Protein AF-A0AAN1AMG4-F1 (afdb_monomer)

Foldseek 3Di:
DDDDDDDDDDDDDDDDDDDDDDDDDDDDDDPPPDDDPDDPPPDDPDDPPALPADPLQEWEADLPLCAGIAGPVRHGHDLVSDPADPVLSVLRVVLSVLSVQQPPVDDPVPHDDHPLVVSQVSSVVSLVSSCVRSVVHFYKYFRSVCSVCCVVVVHDSVNRIDTD

Mean predicted aligned error: 15.48 Å

Structure (mmCIF, N/CA/C/O backbone):
data_AF-A0AAN1AMG4-F1
#
_entry.id   AF-A0AAN1AMG4-F1
#
loop_
_atom_site.group_PDB
_atom_site.id
_atom_site.type_symbol
_atom_site.label_atom_id
_atom_site.label_alt_id
_atom_site.label_comp_id
_atom_site.label_asym_id
_atom_site.label_entity_id
_atom_site.label_seq_id
_atom_site.pdbx_PDB_ins_code
_atom_site.Cartn_x
_atom_site.Cartn_y
_atom_site.Cartn_z
_atom_site.occupancy
_atom_site.B_iso_or_equiv
_atom_site.auth_seq_id
_atom_site.auth_comp_id
_atom_site.auth_asym_id
_atom_site.auth_atom_id
_atom_site.pdbx_PDB_model_num
ATOM 1 N N . MET A 1 1 ? -13.024 56.584 -37.467 1.00 29.48 1 MET A N 1
ATOM 2 C CA . MET A 1 1 ? -14.150 56.348 -38.407 1.00 29.48 1 MET A CA 1
ATOM 3 C C . MET A 1 1 ? -14.615 54.886 -38.276 1.00 29.48 1 MET A C 1
ATOM 5 O O . MET A 1 1 ? -13.944 54.162 -37.551 1.00 29.48 1 MET A O 1
ATOM 9 N N . PRO A 1 2 ? -15.824 54.507 -38.738 1.00 41.56 2 PRO A N 1
ATOM 10 C CA . PRO A 1 2 ? -16.805 53.851 -37.850 1.00 41.56 2 PRO A CA 1
ATOM 11 C C . PRO A 1 2 ? -16.965 52.317 -37.971 1.00 41.56 2 PRO A C 1
ATOM 13 O O . PRO A 1 2 ? -16.773 51.790 -39.052 1.00 41.56 2 PRO A O 1
ATOM 16 N N . ALA A 1 3 ? -17.453 51.698 -36.873 1.00 37.34 3 ALA A N 1
ATOM 17 C CA . ALA A 1 3 ? -18.591 50.744 -36.732 1.00 37.34 3 ALA A CA 1
ATOM 18 C C . ALA A 1 3 ? -18.694 49.482 -37.659 1.00 37.34 3 ALA A C 1
ATOM 20 O O . ALA A 1 3 ? -18.022 49.391 -38.666 1.00 37.34 3 ALA A O 1
ATOM 21 N N . ARG A 1 4 ? -19.529 48.443 -37.435 1.00 37.34 4 ARG A N 1
ATOM 22 C CA . ARG A 1 4 ? -20.799 48.301 -36.682 1.00 37.34 4 ARG A CA 1
ATOM 23 C C . ARG A 1 4 ? -21.177 46.797 -36.488 1.00 37.34 4 ARG A C 1
ATOM 25 O O . ARG A 1 4 ? -20.967 46.004 -37.389 1.00 37.34 4 ARG A O 1
ATOM 32 N N . THR A 1 5 ? -21.799 46.452 -35.354 1.00 41.09 5 THR A N 1
ATOM 33 C CA . THR A 1 5 ? -22.793 45.366 -35.0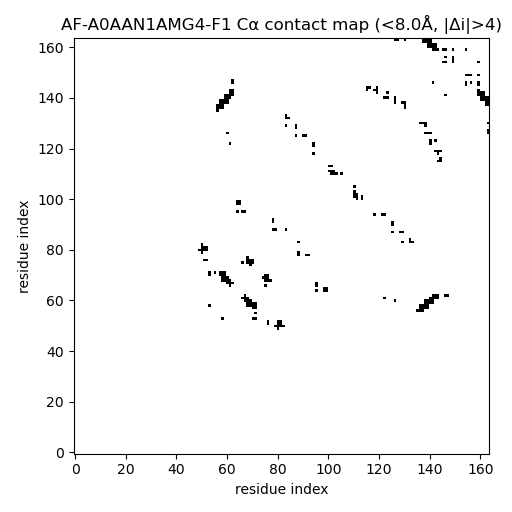65 1.00 41.09 5 THR A CA 1
ATOM 34 C C . THR A 1 5 ? -23.067 44.151 -35.999 1.00 41.09 5 THR A C 1
ATOM 36 O O . THR A 1 5 ? -23.491 44.331 -37.139 1.00 41.09 5 THR A O 1
ATOM 39 N N . GLY A 1 6 ? -23.231 42.968 -35.371 1.00 33.22 6 GLY A N 1
ATOM 40 C CA . GLY A 1 6 ? -24.257 41.943 -35.708 1.00 33.22 6 GLY A CA 1
ATOM 41 C C . GLY A 1 6 ? -23.813 40.769 -36.609 1.00 33.22 6 GLY A C 1
ATOM 42 O O . GLY A 1 6 ? -22.812 40.885 -37.296 1.00 33.22 6 GLY A O 1
ATOM 43 N N . LYS A 1 7 ? -24.501 39.611 -36.673 1.00 40.78 7 LYS A N 1
ATOM 44 C CA . LYS A 1 7 ? -25.753 39.127 -36.030 1.00 40.78 7 LYS A CA 1
ATOM 45 C C . LYS A 1 7 ? -25.724 37.587 -35.868 1.00 40.78 7 LYS A C 1
ATOM 47 O O . LYS A 1 7 ? -24.962 36.915 -36.552 1.00 40.78 7 LYS A O 1
ATOM 52 N N . ARG A 1 8 ? -26.626 37.023 -35.045 1.00 43.69 8 ARG A N 1
ATOM 53 C CA . ARG A 1 8 ? -26.993 35.586 -35.089 1.00 43.69 8 ARG A CA 1
ATOM 54 C C . ARG A 1 8 ? -27.572 35.218 -36.464 1.00 43.69 8 ARG A C 1
ATOM 56 O O . ARG A 1 8 ? -28.316 36.021 -37.025 1.00 43.69 8 ARG A O 1
ATOM 63 N N . PHE A 1 9 ? -27.339 33.990 -36.931 1.00 34.62 9 PHE A N 1
ATOM 64 C CA . PHE A 1 9 ? -28.075 33.409 -38.056 1.00 34.62 9 PHE A CA 1
ATOM 65 C C . PHE A 1 9 ? -28.428 31.939 -37.785 1.00 34.62 9 PHE A C 1
ATOM 67 O O . PHE A 1 9 ? -27.591 31.163 -37.334 1.00 34.62 9 PHE A O 1
ATOM 74 N N . TRP A 1 10 ? -29.686 31.588 -38.041 1.00 34.00 10 TRP A N 1
ATOM 75 C CA . TRP A 1 10 ? -30.278 30.254 -37.900 1.00 34.00 10 TRP A CA 1
ATOM 76 C C . TRP A 1 10 ? -30.980 29.977 -39.242 1.00 34.00 10 TRP A C 1
ATOM 78 O O . TRP A 1 10 ? -31.756 30.839 -39.665 1.00 34.00 10 TRP A O 1
ATOM 88 N N . PRO A 1 11 ? -30.718 28.864 -39.948 1.00 39.78 11 PRO A N 1
ATOM 89 C CA . PRO A 1 11 ? -31.469 28.520 -41.153 1.00 39.78 11 PRO A CA 1
ATOM 90 C C . PRO A 1 11 ? -32.814 27.841 -40.793 1.00 39.78 11 PRO A C 1
ATOM 92 O O . PRO A 1 11 ? -32.890 27.161 -39.767 1.00 39.78 11 PRO A O 1
ATOM 95 N N . PRO A 1 12 ? -33.887 28.021 -41.591 1.00 41.03 12 PRO A N 1
ATOM 96 C CA . PRO A 1 12 ? -35.244 27.689 -41.158 1.00 41.03 12 PRO A CA 1
ATOM 97 C C . PRO A 1 12 ? -35.823 26.385 -41.741 1.00 41.03 12 PRO A C 1
ATOM 99 O O . PRO A 1 12 ? -35.641 26.078 -42.912 1.00 41.03 12 PRO A O 1
ATOM 102 N N . GLY A 1 13 ? -36.615 25.705 -40.905 1.00 31.94 13 GLY A N 1
ATOM 103 C CA . GLY A 1 13 ? -37.952 25.153 -41.183 1.00 31.94 13 GLY A CA 1
ATOM 104 C C . GLY 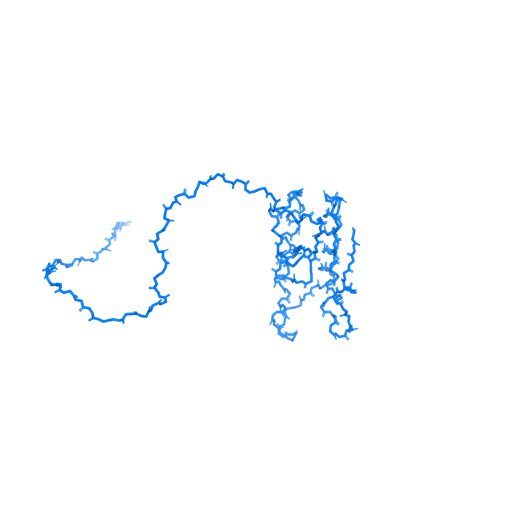A 1 13 ? -38.258 24.335 -42.450 1.00 31.94 13 GLY A C 1
ATOM 105 O O . GLY A 1 13 ? -38.211 24.835 -43.568 1.00 31.94 13 GLY A O 1
ATOM 106 N N . LEU A 1 14 ? -38.853 23.156 -42.233 1.00 35.00 14 LEU A N 1
ATOM 107 C CA . LEU A 1 14 ? -39.950 22.658 -43.073 1.00 35.00 14 LEU A CA 1
ATOM 108 C C . LEU A 1 14 ? -40.939 21.838 -42.226 1.00 35.00 14 LEU A C 1
ATOM 110 O O . LEU A 1 14 ? -40.566 21.211 -41.237 1.00 35.00 14 LEU A O 1
ATOM 114 N N . THR A 1 15 ? -42.223 21.948 -42.560 1.00 38.62 15 THR A N 1
ATOM 115 C CA . THR A 1 15 ? -43.365 21.643 -41.684 1.00 38.62 15 THR A CA 1
ATOM 116 C C . THR A 1 15 ? -44.111 20.357 -42.029 1.00 38.62 15 THR A C 1
ATOM 118 O O . THR A 1 15 ? -44.265 20.037 -43.199 1.00 38.62 15 THR A O 1
ATOM 121 N N . HIS A 1 16 ? -44.697 19.747 -40.990 1.00 37.00 16 HIS A N 1
ATOM 122 C CA . HIS A 1 16 ? -45.910 18.912 -40.982 1.00 37.00 16 HIS A CA 1
ATOM 123 C C . HIS A 1 16 ? -46.160 17.910 -42.127 1.00 37.00 16 HIS A C 1
ATOM 125 O O . HIS A 1 16 ? -46.607 18.274 -43.211 1.00 37.00 16 HIS A O 1
ATOM 131 N N . ALA A 1 17 ? -46.159 16.623 -41.768 1.00 34.56 17 ALA A N 1
ATOM 132 C CA . ALA A 1 17 ? -47.065 15.641 -42.361 1.00 34.56 17 ALA A CA 1
ATOM 133 C C . ALA A 1 17 ? -47.599 14.691 -41.274 1.00 34.56 17 ALA A C 1
ATOM 135 O O . ALA A 1 17 ? -46.852 13.920 -40.678 1.00 34.56 17 ALA A O 1
ATOM 136 N N . LEU A 1 18 ? -48.906 14.758 -41.009 1.00 39.62 18 LEU A N 1
ATOM 137 C CA . LEU A 1 18 ? -49.626 13.744 -40.238 1.00 39.62 18 LEU A CA 1
ATOM 138 C C . LEU A 1 18 ? -49.899 12.543 -41.147 1.00 39.62 18 LEU A C 1
ATOM 140 O O . LEU A 1 18 ? -50.499 12.713 -42.205 1.00 39.62 18 LEU A O 1
ATOM 144 N N . CYS A 1 19 ? -49.571 11.333 -40.699 1.00 29.56 19 CYS A N 1
ATOM 145 C CA . CYS A 1 19 ? -50.215 10.126 -41.209 1.00 29.56 19 CYS A CA 1
ATOM 146 C C . CYS A 1 19 ? -50.538 9.180 -40.047 1.00 29.56 19 CYS A C 1
ATOM 148 O O . CYS A 1 19 ? -49.747 9.013 -39.120 1.00 29.56 19 CYS A O 1
ATOM 150 N N . ARG A 1 20 ? -51.748 8.625 -40.068 1.00 35.03 20 ARG A N 1
ATOM 151 C CA . ARG A 1 20 ? -52.337 7.756 -39.035 1.00 35.03 20 ARG A CA 1
ATOM 152 C C . ARG A 1 20 ? -52.573 6.365 -39.651 1.00 35.03 20 ARG A C 1
ATOM 154 O O . ARG A 1 20 ? -52.467 6.233 -40.864 1.00 35.03 20 ARG A O 1
ATOM 161 N N . ILE A 1 21 ? -53.031 5.409 -38.826 1.00 35.19 21 ILE A N 1
ATOM 162 C CA . ILE A 1 21 ? -53.495 4.038 -39.180 1.00 35.19 21 ILE A CA 1
ATOM 163 C C . ILE A 1 21 ? -52.354 3.116 -39.729 1.00 35.19 21 ILE A C 1
ATOM 165 O O . ILE A 1 21 ? -51.489 3.582 -40.455 1.00 35.19 21 ILE A O 1
ATOM 169 N N . SER A 1 22 ? -52.191 1.826 -39.381 1.00 33.12 22 SER A N 1
ATOM 170 C CA . SER A 1 22 ? -53.103 0.817 -38.796 1.00 33.12 22 SER A CA 1
ATOM 171 C C . SER A 1 22 ? -52.406 -0.266 -37.940 1.00 33.12 22 SER A C 1
ATOM 173 O O . SER A 1 22 ? -51.186 -0.382 -37.917 1.00 33.12 22 SER A O 1
ATOM 175 N N . LEU A 1 23 ? -53.226 -1.098 -37.281 1.00 35.88 23 LEU A N 1
ATOM 176 C CA . LEU A 1 23 ? -52.891 -2.245 -36.414 1.00 35.88 23 LEU A CA 1
ATOM 177 C C . LEU A 1 23 ? -52.965 -3.595 -37.200 1.00 35.88 23 LEU A C 1
ATOM 179 O O . LEU A 1 23 ? -53.654 -3.640 -38.214 1.00 35.88 23 LEU A O 1
ATOM 183 N N . THR A 1 24 ? -52.356 -4.732 -36.809 1.00 36.97 24 THR A N 1
ATOM 184 C CA . THR A 1 24 ? -51.487 -4.997 -35.634 1.00 36.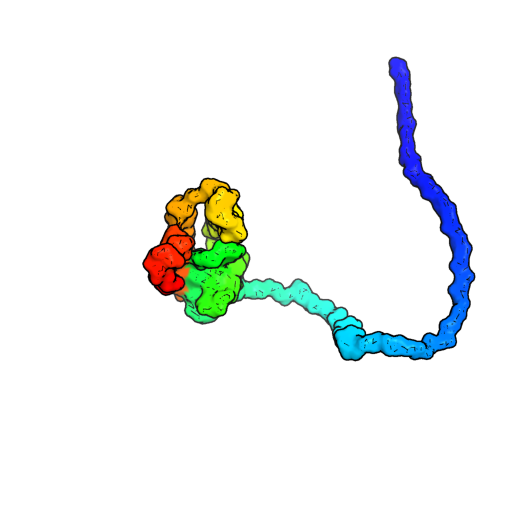97 24 THR A CA 1
ATOM 185 C C . THR A 1 24 ? -50.252 -5.902 -35.900 1.00 36.97 24 THR A C 1
ATOM 187 O O . THR A 1 24 ? -49.174 -5.316 -35.963 1.00 36.97 24 THR A O 1
ATOM 190 N N . PRO A 1 25 ? -50.282 -7.268 -35.938 1.00 52.62 25 PRO A N 1
ATOM 191 C CA . PRO A 1 25 ? -49.193 -7.979 -35.238 1.00 52.62 25 PRO A CA 1
ATOM 192 C C . PRO A 1 25 ? -48.490 -9.166 -35.945 1.00 52.62 25 PRO A C 1
ATOM 194 O O . PRO A 1 25 ? -49.002 -9.742 -36.901 1.00 52.62 25 PRO A O 1
ATOM 197 N N . ARG A 1 26 ? -47.413 -9.636 -35.277 1.00 37.88 26 ARG A N 1
ATOM 198 C CA . ARG A 1 26 ? -46.585 -10.858 -35.495 1.00 37.88 26 ARG A CA 1
ATOM 199 C C . ARG A 1 26 ? -45.514 -10.700 -36.593 1.00 37.88 26 ARG A C 1
ATOM 201 O O . ARG A 1 26 ? -45.837 -10.540 -37.756 1.00 37.88 26 ARG A O 1
ATOM 208 N N . ASN A 1 27 ? -44.217 -10.769 -36.281 1.00 36.31 27 ASN A N 1
ATOM 209 C CA . ASN A 1 27 ? -43.571 -11.969 -35.736 1.00 36.31 27 ASN A CA 1
ATOM 210 C C . ASN A 1 27 ? -42.308 -11.697 -34.888 1.00 36.31 27 ASN A C 1
ATOM 212 O O . ASN A 1 27 ? -41.509 -10.830 -35.211 1.00 36.31 27 ASN A O 1
ATOM 216 N N . ALA A 1 28 ? -42.134 -12.540 -33.863 1.00 44.09 28 ALA A N 1
ATOM 217 C CA . ALA A 1 28 ? -40.879 -12.977 -33.233 1.00 44.09 28 ALA A CA 1
ATOM 218 C C . ALA A 1 28 ? -39.702 -11.979 -33.085 1.00 44.09 28 ALA A C 1
ATOM 220 O O . ALA A 1 28 ? -38.818 -11.915 -33.935 1.00 44.09 28 ALA A O 1
ATOM 221 N N . MET A 1 29 ? -39.583 -11.374 -31.896 1.00 35.94 29 MET A N 1
ATOM 222 C CA . MET A 1 29 ? -38.271 -11.085 -31.294 1.00 35.94 29 MET A CA 1
ATOM 223 C C . MET A 1 29 ? -37.939 -12.134 -30.213 1.00 35.94 29 MET A C 1
ATOM 225 O O . MET A 1 29 ? -38.859 -12.672 -29.589 1.00 35.94 29 MET A O 1
ATOM 229 N N . PRO A 1 30 ? -36.652 -12.481 -30.011 1.00 40.56 30 PRO A N 1
ATOM 230 C CA . PRO A 1 30 ? -36.248 -13.583 -29.140 1.00 40.56 30 PRO A CA 1
ATOM 231 C C . PRO A 1 30 ? -36.458 -13.295 -27.646 1.00 40.56 30 PRO A C 1
ATOM 233 O O . PRO A 1 30 ? -36.251 -12.190 -27.150 1.00 40.56 30 PRO A O 1
ATOM 236 N N . ARG A 1 31 ? -36.812 -14.357 -26.913 1.00 47.38 31 ARG A N 1
ATOM 237 C CA . ARG A 1 31 ? -37.325 -14.382 -25.525 1.00 47.38 31 ARG A CA 1
ATOM 238 C C . ARG A 1 31 ? -36.309 -14.010 -24.419 1.00 47.38 31 ARG A C 1
ATOM 240 O O . ARG A 1 31 ? -36.528 -14.355 -23.266 1.00 47.38 31 ARG A O 1
ATOM 247 N N . TRP A 1 32 ? -35.213 -13.335 -24.759 1.00 40.34 32 TRP A N 1
ATOM 248 C CA . TRP A 1 32 ? -34.153 -12.922 -23.822 1.00 40.34 32 TRP A CA 1
ATOM 249 C C . TRP A 1 32 ? -34.058 -11.400 -23.619 1.00 40.34 32 TRP A C 1
ATOM 251 O O . TRP A 1 32 ? -33.358 -10.950 -22.721 1.00 40.34 32 TRP A O 1
ATOM 261 N N . PHE A 1 33 ? -34.816 -10.610 -24.386 1.00 37.66 33 PHE A N 1
ATOM 262 C CA . PHE A 1 33 ? -34.985 -9.168 -24.182 1.00 37.66 33 PHE A CA 1
ATOM 263 C C . PHE A 1 33 ? -36.422 -8.870 -23.730 1.00 37.66 33 PHE A C 1
ATOM 265 O O . PHE A 1 33 ? -37.240 -8.460 -24.547 1.00 37.66 33 PHE A O 1
ATOM 272 N N . LEU A 1 34 ? -36.745 -9.139 -22.454 1.00 43.62 34 LEU A N 1
ATOM 273 C CA . LEU A 1 34 ? -37.902 -8.582 -21.718 1.00 43.62 34 LEU A CA 1
ATOM 274 C C . LEU A 1 34 ? -37.953 -9.121 -20.270 1.00 43.62 34 LEU A C 1
ATOM 276 O O . LEU A 1 34 ? -38.740 -10.011 -19.955 1.00 43.62 34 LEU A O 1
ATOM 280 N N . ILE A 1 35 ? -37.140 -8.552 -19.372 1.00 45.22 35 ILE A N 1
ATOM 281 C CA . ILE A 1 35 ? -37.415 -8.568 -17.925 1.00 45.22 35 ILE A CA 1
ATOM 282 C C . ILE A 1 35 ? -37.204 -7.145 -17.379 1.00 45.22 35 ILE A C 1
ATOM 284 O O . ILE A 1 35 ? -36.093 -6.630 -17.370 1.00 45.22 35 ILE A O 1
ATOM 288 N N . ASN A 1 36 ? -38.312 -6.529 -16.960 1.00 36.94 36 ASN A N 1
ATOM 289 C CA . ASN A 1 36 ? -38.464 -5.304 -16.162 1.00 36.94 36 ASN A CA 1
ATOM 290 C C . ASN A 1 36 ? -37.679 -4.024 -16.518 1.00 36.94 36 ASN A C 1
ATOM 292 O O . ASN A 1 36 ? -36.824 -3.562 -15.769 1.00 36.94 36 ASN A O 1
ATOM 296 N N . THR A 1 37 ? -38.231 -3.267 -17.469 1.00 47.75 37 THR A N 1
ATOM 297 C CA . THR A 1 37 ? -38.468 -1.823 -17.270 1.00 47.75 37 THR A CA 1
ATOM 298 C C . THR A 1 37 ? -39.714 -1.593 -16.396 1.00 47.75 37 THR A C 1
ATOM 300 O O . THR A 1 37 ? -40.720 -1.051 -16.847 1.00 47.75 37 THR A O 1
ATOM 303 N N . ALA A 1 38 ? -39.668 -2.041 -15.135 1.00 40.53 38 ALA A N 1
ATOM 304 C CA . ALA A 1 38 ? -40.738 -1.832 -14.152 1.00 40.53 38 ALA A CA 1
ATOM 305 C C . ALA A 1 38 ? -40.221 -1.959 -12.705 1.00 40.53 38 ALA A C 1
ATOM 307 O O . ALA A 1 38 ? -40.406 -2.989 -12.069 1.00 40.53 38 ALA A O 1
ATOM 308 N N . SER A 1 39 ? -39.546 -0.910 -12.230 1.00 39.97 39 SER A N 1
ATOM 309 C CA . SER A 1 39 ? -39.521 -0.452 -10.828 1.00 39.97 39 SER A CA 1
ATOM 310 C C . SER A 1 39 ? -38.795 0.893 -10.794 1.00 39.97 39 SER A C 1
ATOM 312 O O . SER A 1 39 ? -37.651 1.002 -10.367 1.00 39.97 39 SER A O 1
ATOM 314 N N . HIS A 1 40 ? -39.470 1.941 -11.277 1.00 40.50 40 HIS A N 1
ATOM 315 C CA . HIS A 1 40 ? -39.071 3.324 -10.994 1.00 40.50 40 HIS A CA 1
ATOM 316 C C . HIS A 1 40 ? -39.618 3.725 -9.611 1.00 40.50 40 HIS A C 1
ATOM 318 O O . HIS A 1 40 ? -40.297 4.736 -9.449 1.00 40.50 40 HIS A O 1
ATOM 324 N N . GLU A 1 41 ? -39.370 2.872 -8.617 1.00 39.44 41 GLU A N 1
ATOM 325 C CA . GLU A 1 41 ? -39.536 3.233 -7.218 1.00 39.44 41 GLU A CA 1
ATOM 326 C C . GLU A 1 41 ? -38.356 4.132 -6.876 1.00 39.44 41 GLU A C 1
ATOM 328 O O . GLU A 1 41 ? -37.197 3.719 -6.967 1.00 39.44 41 GLU A O 1
ATOM 333 N N . ALA A 1 42 ? -38.652 5.389 -6.552 1.00 43.09 42 ALA A N 1
ATOM 334 C CA . ALA A 1 42 ? -37.647 6.337 -6.114 1.00 43.09 42 ALA A CA 1
ATOM 335 C C . ALA A 1 42 ? -36.994 5.791 -4.837 1.00 43.09 42 ALA A C 1
ATOM 337 O O . ALA A 1 42 ? -37.580 5.864 -3.756 1.00 43.09 42 ALA A O 1
ATOM 338 N N . ARG A 1 43 ? -35.787 5.224 -4.965 1.00 36.25 43 ARG A N 1
ATOM 339 C CA . ARG A 1 43 ? -34.967 4.890 -3.799 1.00 36.25 43 ARG A CA 1
ATOM 340 C C . ARG A 1 43 ? -34.742 6.189 -3.020 1.00 36.25 43 ARG A C 1
ATOM 342 O O . ARG A 1 43 ? -34.329 7.173 -3.641 1.00 36.25 43 ARG A O 1
ATOM 349 N N . PRO A 1 44 ? -35.028 6.231 -1.709 1.00 39.62 44 PRO A N 1
ATOM 350 C CA . PRO A 1 44 ? -34.792 7.433 -0.926 1.00 39.62 44 PRO A CA 1
ATOM 351 C C . PRO A 1 44 ? -33.304 7.790 -0.988 1.00 39.62 44 PRO A C 1
ATOM 353 O O . PRO A 1 44 ? -32.448 6.942 -0.738 1.00 39.62 44 PRO A O 1
ATOM 356 N N . GLN A 1 45 ? -33.003 9.046 -1.320 1.00 44.56 45 GLN A N 1
ATOM 357 C CA . GLN A 1 45 ? -31.655 9.614 -1.234 1.00 44.56 45 GLN A CA 1
ATOM 358 C C . GLN A 1 45 ? -31.307 9.897 0.236 1.00 44.56 45 GLN A C 1
ATOM 360 O O . GLN A 1 45 ? -31.103 11.043 0.617 1.00 44.56 45 GLN A O 1
ATOM 365 N N . ASP A 1 46 ? -31.313 8.855 1.067 1.00 44.03 46 ASP A N 1
ATOM 366 C CA . ASP A 1 46 ? -31.087 8.961 2.511 1.00 44.03 46 ASP A CA 1
ATOM 367 C C . ASP A 1 46 ? -30.496 7.660 3.085 1.00 44.03 46 ASP A C 1
ATOM 369 O O . ASP A 1 46 ? -30.981 7.067 4.047 1.00 44.03 46 ASP A O 1
ATOM 373 N N . MET A 1 47 ? -29.400 7.209 2.473 1.00 43.91 47 MET A N 1
ATOM 374 C CA . MET A 1 47 ? -28.386 6.433 3.179 1.00 43.91 47 MET A CA 1
ATOM 375 C C . MET A 1 47 ? -27.042 7.118 2.962 1.00 43.91 47 MET A C 1
ATOM 377 O O . MET A 1 47 ? -26.447 7.051 1.891 1.00 43.91 47 MET A O 1
ATOM 381 N N . LYS A 1 48 ? -26.567 7.796 4.012 1.00 44.53 48 LYS A N 1
ATOM 382 C CA . LYS A 1 48 ? -25.129 7.877 4.252 1.00 44.53 48 LYS A CA 1
ATOM 383 C C . LYS A 1 48 ? -24.714 6.466 4.639 1.00 44.53 48 LYS A C 1
ATOM 385 O O . LYS A 1 48 ? -24.824 6.111 5.814 1.00 44.53 48 LYS A O 1
ATOM 390 N N . ASP A 1 49 ? -24.347 5.659 3.651 1.00 49.31 49 ASP A N 1
ATOM 391 C CA . ASP A 1 49 ? -23.701 4.385 3.926 1.00 49.31 49 ASP A CA 1
ATOM 392 C C . ASP A 1 49 ? -22.490 4.676 4.817 1.00 49.31 49 ASP A C 1
ATOM 394 O O . ASP A 1 49 ? -21.704 5.592 4.561 1.00 49.31 49 ASP A O 1
ATOM 398 N N . ALA A 1 50 ? -22.436 3.994 5.959 1.00 51.41 50 ALA A N 1
ATOM 399 C CA . ALA A 1 50 ? -21.311 4.133 6.865 1.00 51.41 50 ALA A CA 1
ATOM 400 C C . ALA A 1 50 ? -20.072 3.522 6.192 1.00 51.41 50 ALA A C 1
ATOM 402 O O . ALA A 1 50 ? -20.245 2.517 5.501 1.00 51.41 50 ALA A O 1
ATOM 403 N N . PRO A 1 51 ? -18.861 4.067 6.425 1.00 55.59 51 PRO A N 1
ATOM 404 C CA . PRO A 1 51 ? -17.612 3.524 5.891 1.00 55.59 51 PRO A CA 1
ATOM 405 C C . PRO A 1 51 ? -17.565 1.992 6.006 1.00 55.59 51 PRO A C 1
ATOM 407 O O . PRO A 1 51 ? -17.546 1.447 7.118 1.00 55.59 51 PRO A O 1
ATOM 410 N N . VAL A 1 52 ? -17.614 1.294 4.863 1.00 64.50 52 VAL A N 1
ATOM 411 C CA . VAL A 1 52 ? -17.753 -0.173 4.809 1.00 64.50 52 VAL A CA 1
ATOM 412 C C . VAL A 1 52 ? -16.387 -0.830 4.979 1.00 64.50 52 VAL A C 1
ATOM 414 O O . VAL A 1 52 ? -15.787 -1.371 4.053 1.00 64.50 52 VAL A O 1
ATOM 417 N N . LEU A 1 53 ? -15.887 -0.777 6.210 1.00 72.06 53 LEU A N 1
ATOM 418 C CA . LEU A 1 53 ? -14.640 -1.428 6.590 1.00 72.06 53 LEU A CA 1
ATOM 419 C C . LEU A 1 53 ? -14.781 -2.960 6.612 1.00 72.06 53 LEU A C 1
ATOM 421 O O . LEU A 1 53 ? -15.844 -3.479 6.979 1.00 72.06 53 LEU A O 1
ATOM 425 N N . PRO A 1 54 ? -13.706 -3.707 6.294 1.00 77.56 54 PRO A N 1
ATOM 426 C CA . PRO A 1 54 ? -13.707 -5.162 6.381 1.00 77.56 54 PRO A CA 1
ATOM 427 C C . PRO A 1 54 ? -13.992 -5.617 7.828 1.00 77.56 54 PRO A C 1
ATOM 429 O O . PRO A 1 54 ? -13.259 -5.234 8.745 1.00 77.56 54 PRO A O 1
ATOM 432 N N . PRO A 1 55 ? -15.031 -6.442 8.077 1.00 75.56 55 PRO A N 1
ATOM 433 C CA . PRO A 1 55 ? -15.444 -6.830 9.433 1.00 75.56 55 PRO A CA 1
ATOM 434 C C . PRO A 1 55 ? -14.420 -7.733 10.142 1.00 75.56 55 PRO A C 1
ATOM 436 O O . PRO A 1 55 ? -14.424 -7.850 11.365 1.00 75.56 55 PRO A O 1
ATOM 439 N N . ASP A 1 56 ? -13.543 -8.362 9.365 1.00 82.75 56 ASP A N 1
ATOM 440 C CA . ASP A 1 56 ? -12.363 -9.127 9.770 1.00 82.75 56 ASP A CA 1
ATOM 441 C C . ASP A 1 56 ? -11.155 -8.249 10.154 1.00 82.75 56 ASP A C 1
ATOM 443 O O . ASP A 1 56 ? -10.124 -8.777 10.567 1.00 82.75 56 ASP A O 1
ATOM 447 N N . LYS A 1 57 ? -11.290 -6.917 10.063 1.00 86.88 57 LYS A N 1
ATOM 448 C CA . LYS A 1 57 ? -10.272 -5.908 10.396 1.00 86.88 57 LYS A CA 1
ATOM 449 C C . LYS A 1 57 ? -8.920 -6.103 9.696 1.00 86.88 57 LYS A C 1
ATOM 451 O O . LYS A 1 57 ? -7.869 -5.801 10.259 1.00 86.88 57 LYS A O 1
ATOM 456 N N . TYR A 1 58 ? -8.951 -6.594 8.462 1.00 89.44 58 TYR A N 1
ATOM 457 C CA . TYR A 1 58 ? -7.765 -6.882 7.663 1.00 89.44 58 TYR A CA 1
ATOM 458 C C . TYR A 1 58 ? -7.738 -6.009 6.409 1.00 89.44 58 TYR A C 1
ATOM 460 O O . TYR A 1 58 ? -8.663 -6.062 5.597 1.00 89.44 58 TYR A O 1
ATOM 468 N N . ILE A 1 59 ? -6.669 -5.230 6.250 1.00 91.75 59 ILE A N 1
ATOM 469 C CA . ILE A 1 59 ? -6.432 -4.374 5.084 1.00 91.75 59 ILE A CA 1
ATOM 470 C C . ILE A 1 59 ? -5.086 -4.771 4.481 1.00 91.75 59 ILE A C 1
ATOM 472 O O . ILE A 1 59 ? -4.075 -4.818 5.180 1.00 91.75 59 ILE A O 1
ATOM 476 N N . VAL A 1 60 ? -5.072 -5.066 3.186 1.00 91.44 60 VAL A N 1
ATOM 477 C CA . VAL A 1 60 ? -3.861 -5.291 2.397 1.00 91.44 60 VAL A CA 1
ATOM 478 C C . VAL A 1 60 ? -3.625 -4.048 1.550 1.00 91.44 60 VAL A C 1
ATOM 480 O O . VAL A 1 60 ? -4.502 -3.655 0.783 1.00 91.44 60 VAL A O 1
ATOM 483 N N . MET A 1 61 ? -2.454 -3.440 1.697 1.00 92.56 61 MET A N 1
ATOM 484 C CA . MET A 1 61 ? -2.016 -2.294 0.913 1.00 92.56 61 MET A CA 1
ATOM 485 C C . MET A 1 61 ? -1.010 -2.740 -0.153 1.00 92.56 61 MET A C 1
ATOM 487 O O . MET A 1 61 ? -0.008 -3.374 0.180 1.00 92.56 61 MET A O 1
A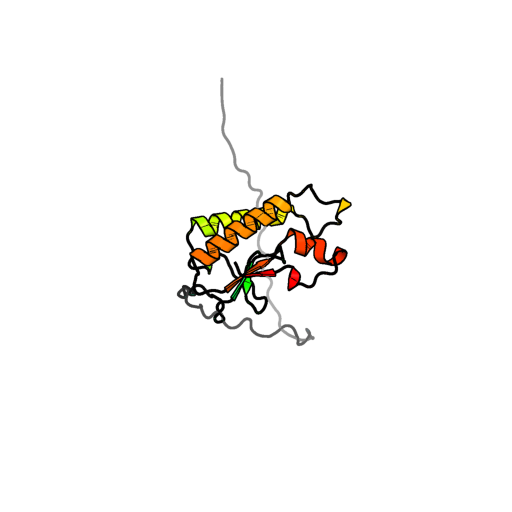TOM 491 N N . GLY A 1 62 ? -1.275 -2.389 -1.411 1.00 88.44 62 GLY A N 1
ATOM 492 C CA . GLY A 1 62 ? -0.391 -2.643 -2.550 1.00 88.44 62 GLY A CA 1
ATOM 493 C C . GLY A 1 62 ? -0.457 -4.047 -3.176 1.00 88.44 62 GLY A C 1
ATOM 494 O O . GLY A 1 62 ? -1.298 -4.896 -2.854 1.00 88.44 62 GLY A O 1
ATOM 495 N N . GLY A 1 63 ? 0.477 -4.291 -4.091 1.00 81.50 63 GLY A N 1
ATOM 496 C CA . GLY A 1 63 ? 0.643 -5.483 -4.914 1.00 81.50 63 GLY A CA 1
ATOM 497 C C . GLY A 1 63 ? -0.131 -5.392 -6.229 1.00 81.50 63 GLY A C 1
ATOM 498 O O . GLY A 1 63 ? 0.456 -5.403 -7.309 1.00 81.50 63 GLY A O 1
ATOM 499 N N . ASP A 1 64 ? -1.458 -5.329 -6.168 1.00 75.06 64 ASP A N 1
ATOM 500 C CA . ASP A 1 64 ? -2.223 -4.917 -7.348 1.00 75.06 64 ASP A CA 1
ATOM 501 C C . ASP A 1 64 ? -2.251 -3.388 -7.368 1.00 75.06 64 ASP A C 1
ATOM 503 O O . ASP A 1 64 ? -2.802 -2.777 -6.456 1.00 75.06 64 ASP A O 1
ATOM 507 N N . LEU A 1 65 ? -1.607 -2.785 -8.367 1.00 73.38 65 LEU A N 1
ATOM 508 C CA . LEU A 1 65 ? -1.480 -1.332 -8.486 1.00 73.38 65 LEU A CA 1
ATOM 509 C C . LEU A 1 65 ? -2.707 -0.677 -9.129 1.00 73.38 65 LEU A C 1
ATOM 511 O O . LEU A 1 65 ? -2.807 0.542 -9.125 1.00 73.38 65 LEU A O 1
ATOM 515 N N . THR A 1 66 ? -3.682 -1.468 -9.598 1.00 69.81 66 THR A N 1
ATOM 516 C CA . THR A 1 66 ? -4.957 -0.938 -10.106 1.00 69.81 66 THR A CA 1
ATOM 517 C C . THR A 1 66 ? -5.750 -0.221 -9.005 1.00 69.81 66 THR A C 1
ATOM 519 O O . THR A 1 66 ? -6.467 0.735 -9.287 1.00 69.81 66 THR A O 1
ATOM 522 N N . HIS A 1 67 ? -5.632 -0.684 -7.752 1.00 76.06 67 HIS A N 1
ATOM 523 C CA . HIS A 1 67 ? -6.203 -0.058 -6.555 1.00 76.06 67 HIS A CA 1
ATOM 524 C C . HIS A 1 67 ? -5.309 -0.354 -5.350 1.00 76.06 67 HIS A C 1
ATOM 526 O O . HIS A 1 67 ? -4.980 -1.510 -5.096 1.00 76.06 67 HIS A O 1
ATOM 532 N N . CYS A 1 68 ? -4.955 0.647 -4.548 1.00 83.62 68 CYS A N 1
ATOM 533 C CA . CYS A 1 68 ? -3.933 0.455 -3.519 1.00 83.62 68 CYS A CA 1
ATOM 534 C C . CYS A 1 68 ? -4.408 -0.262 -2.245 1.00 83.62 68 CYS A C 1
ATOM 536 O O . CYS A 1 68 ? -3.556 -0.616 -1.430 1.00 83.62 68 CYS A O 1
ATOM 538 N N . LEU A 1 69 ? -5.714 -0.502 -2.047 1.00 90.12 69 LEU A N 1
ATOM 539 C CA . LEU A 1 69 ? -6.270 -1.077 -0.812 1.00 90.12 69 LEU A CA 1
ATOM 540 C C . LEU A 1 69 ? -7.311 -2.183 -1.043 1.00 90.12 69 LEU A C 1
ATOM 542 O O . LEU A 1 69 ? -8.293 -2.014 -1.769 1.00 90.12 69 LEU A O 1
ATOM 546 N N . TRP A 1 70 ? -7.140 -3.293 -0.319 1.00 89.94 70 TRP A N 1
ATOM 547 C CA . TRP A 1 70 ? -7.943 -4.511 -0.454 1.00 89.94 70 TRP A CA 1
ATOM 548 C C . TRP A 1 70 ? -8.313 -5.126 0.904 1.00 89.94 70 TRP A C 1
ATOM 550 O O . TRP A 1 70 ? -7.533 -5.084 1.855 1.00 89.94 70 TRP A O 1
ATOM 560 N N . SER A 1 71 ? -9.478 -5.769 0.995 1.00 88.69 71 SER A N 1
ATOM 561 C CA . SER A 1 71 ? -9.853 -6.633 2.124 1.00 88.69 71 SER A CA 1
ATOM 562 C C . SER A 1 71 ? -9.127 -7.985 2.066 1.00 88.69 71 SER A C 1
ATOM 564 O O . SER A 1 71 ? -8.597 -8.379 1.021 1.00 88.69 71 SER A O 1
ATOM 566 N N . SER A 1 72 ? -9.169 -8.776 3.148 1.00 83.81 72 SER A N 1
ATOM 567 C CA . SER A 1 72 ? -8.651 -10.163 3.130 1.00 83.81 72 SER A CA 1
ATOM 568 C C . SER A 1 72 ? -9.298 -11.062 2.065 1.00 83.81 72 SER A C 1
ATOM 570 O O . SER A 1 72 ? -8.716 -12.077 1.677 1.00 83.81 72 SER A O 1
ATOM 572 N N . LYS A 1 73 ? -10.493 -10.699 1.580 1.00 84.44 73 LYS A N 1
ATOM 573 C CA . LYS A 1 73 ? -11.244 -11.431 0.551 1.00 84.44 73 LYS A CA 1
ATOM 574 C C . LYS A 1 73 ? -10.905 -10.985 -0.874 1.00 84.44 73 LYS A C 1
ATOM 576 O O . LYS A 1 73 ? -11.443 -11.564 -1.814 1.00 84.44 73 LYS A O 1
ATOM 581 N N . GLY A 1 74 ? -10.045 -9.976 -1.039 1.00 82.81 74 GLY A N 1
ATOM 582 C CA . GLY A 1 74 ? -9.763 -9.357 -2.336 1.00 82.81 74 GLY A CA 1
ATOM 583 C C . GLY A 1 74 ? -10.868 -8.410 -2.814 1.00 82.81 74 GLY A C 1
ATOM 584 O O . GLY A 1 74 ? -11.018 -8.206 -4.014 1.00 82.81 74 GLY A O 1
ATOM 585 N N . GLU A 1 75 ? -11.663 -7.849 -1.899 1.00 86.44 75 GLU A N 1
ATOM 586 C CA . GLU A 1 75 ? -12.618 -6.782 -2.218 1.00 86.44 75 GLU A CA 1
ATOM 587 C C . GLU A 1 75 ? -11.888 -5.434 -2.121 1.00 86.44 75 GLU A C 1
ATOM 589 O O . GLU A 1 75 ? -11.183 -5.196 -1.142 1.00 86.44 75 GLU A O 1
ATOM 594 N N . MET A 1 76 ? -12.034 -4.561 -3.120 1.00 86.75 76 MET A N 1
ATOM 595 C CA . MET A 1 76 ? -11.468 -3.205 -3.094 1.00 86.75 76 MET A CA 1
ATOM 596 C C . MET A 1 76 ? -12.049 -2.396 -1.924 1.00 86.75 76 MET A C 1
ATOM 598 O O . MET A 1 76 ? -13.258 -2.437 -1.687 1.00 86.75 76 MET A O 1
ATOM 602 N N . ILE A 1 77 ? -11.203 -1.624 -1.239 1.00 88.00 77 ILE A N 1
ATOM 603 C CA . ILE A 1 77 ? -11.608 -0.669 -0.198 1.00 88.00 77 ILE A CA 1
ATOM 604 C C . ILE A 1 77 ? -11.422 0.747 -0.750 1.00 88.00 77 ILE A C 1
ATOM 606 O O . ILE A 1 77 ? -10.326 1.105 -1.168 1.00 88.00 77 ILE A O 1
ATOM 610 N N . LEU A 1 78 ? -12.479 1.563 -0.743 1.00 85.62 78 LEU A N 1
ATOM 611 C CA . LEU A 1 78 ? -12.385 2.960 -1.171 1.00 85.62 78 LEU A CA 1
ATOM 612 C C . LEU A 1 78 ? -11.745 3.816 -0.071 1.00 85.62 78 LEU A C 1
ATOM 614 O O . LEU A 1 78 ? -12.099 3.695 1.101 1.00 85.62 78 LEU A O 1
ATOM 618 N N . LEU A 1 79 ? -10.884 4.766 -0.448 1.00 85.50 79 LEU A N 1
ATOM 619 C CA . LEU A 1 79 ? -10.282 5.722 0.495 1.00 85.50 79 LEU A CA 1
ATOM 620 C C . LEU A 1 79 ? -11.323 6.533 1.287 1.00 85.50 79 LEU A C 1
ATOM 622 O O . LEU A 1 79 ? -11.094 6.870 2.446 1.00 85.50 79 LEU A O 1
ATOM 626 N N . ALA A 1 80 ? -12.481 6.814 0.681 1.00 83.44 80 ALA A N 1
ATOM 627 C CA . ALA A 1 80 ? -13.597 7.507 1.327 1.00 83.44 80 ALA A CA 1
ATOM 628 C C . ALA A 1 80 ? -14.299 6.676 2.424 1.00 83.44 80 ALA A C 1
ATOM 630 O O . ALA A 1 80 ? -14.986 7.250 3.269 1.00 83.44 80 ALA A O 1
ATOM 631 N N . ASP A 1 81 ? -14.109 5.351 2.427 1.00 84.38 81 ASP A N 1
ATOM 632 C CA . ASP A 1 81 ? -14.648 4.420 3.426 1.00 84.38 81 ASP A CA 1
ATOM 633 C C . ASP A 1 81 ? -13.665 4.155 4.586 1.00 84.38 81 ASP A C 1
ATOM 635 O O . ASP A 1 81 ? -13.943 3.340 5.467 1.00 84.38 81 ASP A O 1
ATOM 639 N N . LEU A 1 82 ? -12.518 4.841 4.632 1.00 85.38 82 LEU A N 1
ATOM 640 C CA . LEU A 1 82 ? -11.586 4.764 5.756 1.00 85.38 82 LEU A CA 1
ATOM 641 C C . LEU A 1 82 ? -11.834 5.899 6.773 1.00 85.38 82 LEU A C 1
ATOM 643 O O . LEU A 1 82 ? -11.859 7.068 6.390 1.00 85.38 82 LEU A O 1
ATOM 647 N N . PRO A 1 83 ? -11.948 5.613 8.087 1.00 89.50 83 PRO A N 1
ATOM 648 C CA . PRO A 1 83 ? -12.092 6.627 9.132 1.00 89.50 83 PRO A CA 1
ATOM 649 C C . PRO A 1 83 ? -10.720 7.206 9.523 1.00 89.50 83 PRO A C 1
ATOM 651 O O . PRO A 1 83 ? -10.328 7.165 10.689 1.00 89.50 83 PRO A O 1
ATOM 654 N N . ILE A 1 84 ? -9.991 7.705 8.526 1.00 90.56 84 ILE A N 1
ATOM 655 C CA . ILE A 1 84 ? -8.632 8.249 8.636 1.00 90.56 84 ILE A CA 1
ATOM 656 C C . ILE A 1 84 ? -8.624 9.777 8.489 1.00 90.56 84 ILE A C 1
ATOM 658 O O . ILE A 1 84 ? -9.626 10.401 8.129 1.00 90.56 84 ILE A O 1
ATOM 662 N N . SER A 1 85 ? -7.487 10.397 8.787 1.00 94.19 85 SER A N 1
ATOM 663 C CA . SER A 1 85 ? -7.253 11.822 8.597 1.00 94.19 85 SER A CA 1
ATOM 664 C C . SER A 1 85 ? -7.218 12.193 7.113 1.00 94.19 85 SER A C 1
ATOM 666 O O . SER A 1 85 ? -6.696 11.458 6.275 1.00 94.19 85 SER A O 1
ATOM 668 N N . GLN A 1 86 ? -7.721 13.388 6.788 1.00 92.88 86 GLN A N 1
ATOM 669 C CA . GLN A 1 86 ? -7.686 13.925 5.423 1.00 92.88 86 GLN A CA 1
ATOM 670 C C . GLN A 1 86 ? -6.252 14.018 4.874 1.00 92.88 86 GLN A C 1
ATOM 672 O O . GLN A 1 86 ? -6.039 13.842 3.674 1.00 92.88 86 GLN A O 1
ATOM 677 N N . ASP A 1 87 ? -5.269 14.266 5.740 1.00 94.62 87 ASP A N 1
ATOM 678 C CA . ASP A 1 87 ? -3.849 14.299 5.395 1.00 94.62 87 ASP A CA 1
ATOM 679 C C . ASP A 1 87 ? -3.371 12.913 4.928 1.00 94.62 87 ASP A C 1
ATOM 681 O O . ASP A 1 87 ? -2.715 12.806 3.890 1.00 94.62 87 ASP A O 1
ATOM 685 N N . LEU A 1 88 ? -3.752 11.839 5.633 1.00 94.56 88 LEU A N 1
ATOM 686 C CA . LEU A 1 88 ? -3.439 10.467 5.229 1.00 94.56 88 LEU A CA 1
ATOM 687 C C . LEU A 1 88 ? -4.207 10.047 3.967 1.00 94.56 88 LEU A C 1
ATOM 689 O O . LEU A 1 88 ? -3.597 9.469 3.070 1.00 94.56 88 LEU A O 1
ATOM 693 N N . THR A 1 89 ? -5.489 10.412 3.836 1.00 93.50 89 THR A N 1
ATOM 694 C CA . THR A 1 89 ? -6.261 10.228 2.590 1.00 93.50 89 THR A CA 1
ATOM 695 C C . THR A 1 89 ? -5.566 10.891 1.399 1.00 93.50 89 THR A C 1
ATOM 697 O O . THR A 1 89 ? -5.467 10.296 0.332 1.00 93.50 89 THR A O 1
ATOM 700 N N . THR A 1 90 ? -5.042 12.107 1.580 1.00 94.19 90 THR A N 1
ATOM 701 C CA . THR A 1 90 ? -4.354 12.859 0.516 1.00 94.19 90 THR A CA 1
ATOM 702 C C . THR A 1 90 ? -3.026 12.205 0.130 1.00 94.19 90 THR A C 1
ATOM 704 O O . THR A 1 90 ? -2.691 12.155 -1.050 1.00 94.19 90 THR A O 1
ATOM 707 N N . ARG A 1 91 ? -2.280 11.663 1.104 1.00 95.19 91 ARG A N 1
ATOM 708 C CA . ARG A 1 91 ? -1.048 10.897 0.846 1.00 95.19 91 ARG A CA 1
ATOM 709 C C . ARG A 1 91 ? -1.323 9.578 0.125 1.00 95.19 91 ARG A C 1
ATOM 711 O O . ARG A 1 91 ? -0.563 9.232 -0.769 1.00 95.19 91 ARG A O 1
ATOM 718 N N . LEU A 1 92 ? -2.392 8.871 0.497 1.00 93.00 92 LEU A N 1
ATOM 719 C CA . LEU A 1 92 ? -2.832 7.652 -0.187 1.00 93.00 92 LEU A CA 1
ATOM 720 C C . LEU A 1 92 ? -3.243 7.934 -1.630 1.00 93.00 92 LEU A C 1
ATOM 722 O O . LEU A 1 92 ? -2.745 7.256 -2.518 1.00 93.00 92 LEU A O 1
ATOM 726 N N . GLN A 1 93 ? -4.061 8.965 -1.868 1.00 92.38 93 GLN A N 1
ATOM 727 C CA . GLN A 1 93 ? -4.452 9.342 -3.228 1.00 92.38 93 GLN A CA 1
ATOM 728 C C . GLN A 1 93 ? -3.230 9.708 -4.077 1.00 92.38 93 GLN A C 1
ATOM 730 O O . GLN A 1 93 ? -3.099 9.225 -5.186 1.00 92.38 93 GLN A O 1
ATOM 735 N N . ALA A 1 94 ? -2.283 10.485 -3.542 1.00 93.31 94 ALA A N 1
ATOM 736 C CA . ALA A 1 94 ? -1.057 10.818 -4.270 1.00 93.31 94 ALA A CA 1
ATOM 737 C C . ALA A 1 94 ? -0.149 9.599 -4.547 1.00 93.31 94 ALA A C 1
ATOM 739 O O . ALA A 1 94 ? 0.674 9.657 -5.456 1.00 93.31 94 ALA A O 1
ATOM 740 N N . TRP A 1 95 ? -0.270 8.516 -3.770 1.00 93.44 95 TRP A N 1
ATOM 741 C CA . TRP A 1 95 ? 0.432 7.252 -4.015 1.00 93.44 95 TRP A CA 1
ATOM 742 C C . TRP A 1 95 ? -0.309 6.382 -5.042 1.00 93.44 95 TRP A C 1
ATOM 744 O O . TRP A 1 95 ? 0.340 5.816 -5.913 1.00 93.44 95 TRP A O 1
ATOM 754 N N . GLU A 1 96 ? -1.647 6.350 -5.006 1.00 91.00 96 GLU A N 1
ATOM 755 C CA . GLU A 1 96 ? -2.492 5.773 -6.068 1.00 91.00 96 GLU A CA 1
ATOM 756 C C . GLU A 1 96 ? -2.233 6.458 -7.417 1.00 91.00 96 GLU A C 1
ATOM 758 O O . GLU A 1 96 ? -1.884 5.791 -8.384 1.00 91.00 96 GLU A O 1
ATOM 763 N N . ASP A 1 97 ? -2.296 7.791 -7.461 1.00 90.94 97 ASP A N 1
ATOM 764 C CA . ASP A 1 97 ? -2.063 8.592 -8.668 1.00 90.94 97 ASP A CA 1
ATOM 765 C C . ASP A 1 97 ? -0.632 8.406 -9.220 1.00 90.94 97 ASP A C 1
ATOM 767 O O . ASP A 1 97 ? -0.410 8.515 -10.423 1.00 90.94 97 ASP A O 1
ATOM 771 N N . TRP A 1 98 ? 0.355 8.121 -8.357 1.00 91.69 98 TRP A N 1
ATOM 772 C CA . TRP A 1 98 ? 1.725 7.809 -8.783 1.00 91.69 98 TRP A CA 1
ATOM 773 C C . TRP A 1 98 ? 1.847 6.372 -9.317 1.00 91.69 98 TRP A C 1
ATOM 775 O O . TRP A 1 98 ? 2.682 6.112 -10.177 1.00 91.69 98 TRP A O 1
ATOM 785 N N . ALA A 1 99 ? 1.007 5.434 -8.872 1.00 88.25 99 ALA A N 1
ATOM 786 C CA . ALA A 1 99 ? 1.023 4.057 -9.366 1.00 88.25 99 ALA A CA 1
ATOM 787 C C . ALA A 1 99 ? 0.643 3.959 -10.859 1.00 88.25 99 ALA A C 1
ATOM 789 O O . ALA A 1 99 ? 1.170 3.093 -11.561 1.00 88.25 99 ALA A O 1
ATOM 790 N N . ASP A 1 100 ? -0.198 4.875 -11.360 1.00 86.31 100 ASP A N 1
ATOM 791 C CA . ASP A 1 100 ? -0.568 4.969 -12.782 1.00 86.31 100 ASP A CA 1
ATOM 792 C C . ASP A 1 100 ? 0.661 5.170 -13.702 1.00 86.31 100 ASP A C 1
ATOM 794 O O . ASP A 1 100 ? 0.706 4.612 -14.803 1.00 86.31 100 ASP A O 1
ATOM 798 N N . ASP A 1 101 ? 1.697 5.887 -13.238 1.00 86.38 101 ASP A N 1
ATOM 799 C CA . ASP A 1 101 ? 2.947 6.129 -13.985 1.00 86.38 101 ASP A CA 1
ATOM 800 C C . ASP A 1 101 ? 3.829 4.865 -14.136 1.00 86.38 101 ASP A C 1
ATOM 802 O O . ASP A 1 101 ? 4.824 4.888 -14.865 1.00 86.38 101 ASP A O 1
ATOM 806 N N . PHE A 1 102 ? 3.518 3.753 -13.452 1.00 84.00 102 PHE A N 1
ATOM 807 C CA . PHE A 1 102 ? 4.310 2.514 -13.533 1.00 84.00 102 PHE A CA 1
ATOM 808 C C . PHE A 1 102 ? 4.045 1.694 -14.812 1.00 84.00 102 PHE A C 1
ATOM 810 O O . PHE A 1 102 ? 4.850 0.824 -15.166 1.00 84.00 102 PHE A O 1
ATOM 817 N N . GLU A 1 103 ? 2.932 1.961 -15.507 1.00 82.62 103 GLU A N 1
ATOM 818 C CA . GLU A 1 103 ? 2.585 1.374 -16.812 1.00 82.62 103 GLU A CA 1
ATOM 819 C C . GLU A 1 103 ? 2.711 -0.169 -16.859 1.00 82.62 103 GLU A C 1
ATOM 821 O O . GLU A 1 103 ? 3.243 -0.753 -17.809 1.00 82.62 103 GLU A O 1
ATOM 826 N N . ASP A 1 104 ? 2.235 -0.874 -15.823 1.00 78.31 104 ASP A N 1
ATOM 827 C CA . ASP A 1 104 ? 2.463 -2.322 -15.664 1.00 78.31 104 ASP A CA 1
ATOM 828 C C . ASP A 1 104 ? 1.852 -3.198 -16.777 1.00 78.31 104 ASP A C 1
ATOM 830 O O . ASP A 1 104 ? 2.298 -4.330 -17.009 1.00 78.31 104 ASP A O 1
ATOM 834 N N . PHE A 1 105 ? 0.882 -2.638 -17.499 1.00 79.00 105 PHE A N 1
ATOM 835 C CA . PHE A 1 105 ? 0.234 -3.188 -18.682 1.00 79.00 105 PHE A CA 1
ATOM 836 C C . PHE A 1 105 ? 1.119 -3.166 -19.943 1.00 79.00 105 PHE A C 1
ATOM 838 O O . PHE A 1 105 ? 0.830 -3.906 -20.889 1.00 79.00 105 PHE A O 1
ATOM 845 N N . LEU A 1 106 ? 2.187 -2.358 -19.978 1.00 83.38 106 LEU A N 1
ATOM 846 C CA . LEU A 1 106 ? 3.152 -2.317 -21.082 1.00 83.38 106 LEU A CA 1
ATOM 847 C C . LEU A 1 106 ? 4.270 -3.367 -20.921 1.00 83.38 106 LEU A C 1
ATOM 849 O O . LEU A 1 106 ? 4.621 -3.748 -19.793 1.00 83.38 106 LEU A O 1
ATOM 853 N N . PRO A 1 107 ? 4.892 -3.822 -22.027 1.00 82.25 107 PRO A N 1
ATOM 854 C CA . PRO A 1 107 ? 6.161 -4.547 -21.984 1.00 82.25 107 PRO A CA 1
ATOM 855 C C . PRO A 1 107 ? 7.237 -3.744 -21.224 1.00 82.25 107 PRO A C 1
ATOM 857 O O . PRO A 1 107 ? 7.282 -2.525 -21.384 1.00 82.25 107 PRO A O 1
ATOM 860 N N . PRO A 1 108 ? 8.116 -4.370 -20.416 1.00 80.88 108 PRO A N 1
ATOM 861 C CA . PRO A 1 108 ? 9.151 -3.658 -19.653 1.00 80.88 108 PRO A CA 1
ATOM 862 C C . PRO A 1 108 ? 10.047 -2.730 -20.487 1.00 80.88 108 PRO A C 1
ATOM 864 O O . PRO A 1 108 ? 10.520 -1.717 -19.983 1.00 80.88 108 PRO A O 1
ATOM 867 N N . GLU A 1 109 ? 10.272 -3.065 -21.757 1.00 84.31 109 GLU A N 1
ATOM 868 C CA . GLU A 1 109 ? 11.041 -2.278 -22.725 1.00 84.31 109 GLU A CA 1
ATOM 869 C C . GLU A 1 109 ? 10.332 -1.012 -23.249 1.00 84.31 109 GLU A C 1
ATOM 871 O O . GLU A 1 109 ? 10.989 -0.164 -23.853 1.00 84.31 109 GLU A O 1
ATOM 876 N N . GLU A 1 110 ? 9.019 -0.880 -23.032 1.00 86.06 110 GLU A N 1
ATOM 877 C CA . GLU A 1 110 ? 8.199 0.265 -23.461 1.00 86.06 110 GLU A CA 1
ATOM 878 C C . GLU A 1 110 ? 7.842 1.224 -22.312 1.00 86.06 110 GLU A C 1
ATOM 880 O O . GLU A 1 110 ? 7.424 2.348 -22.585 1.00 86.06 110 GLU A O 1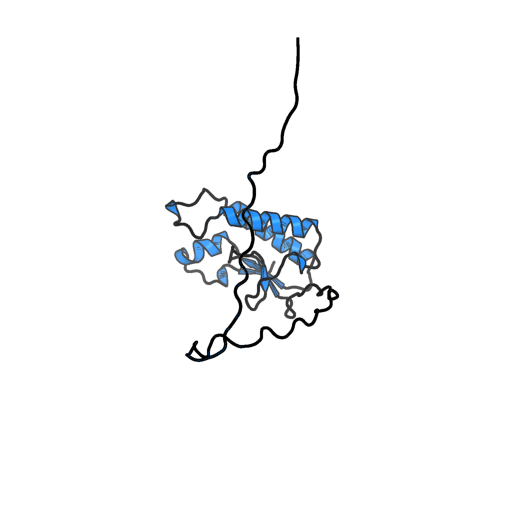
ATOM 885 N N . ARG A 1 111 ? 8.028 0.809 -21.050 1.00 85.25 111 ARG A N 1
ATOM 886 C CA . ARG A 1 111 ? 7.668 1.596 -19.856 1.00 85.25 111 ARG A CA 1
ATOM 887 C C . ARG A 1 111 ? 8.548 2.826 -19.668 1.00 85.25 111 ARG A C 1
ATOM 889 O O . ARG A 1 111 ? 9.765 2.784 -19.884 1.00 85.25 111 ARG A O 1
ATOM 896 N N . ALA A 1 112 ? 7.949 3.897 -19.158 1.00 84.62 112 ALA A N 1
ATOM 897 C CA . ALA A 1 112 ? 8.692 5.028 -18.622 1.00 84.62 112 ALA A CA 1
ATOM 898 C C . ALA A 1 112 ? 9.627 4.608 -17.455 1.00 84.62 112 ALA A C 1
ATOM 900 O O . ALA A 1 112 ? 9.336 3.658 -16.722 1.00 84.62 112 ALA A O 1
ATOM 901 N N . PRO A 1 113 ? 10.760 5.307 -17.234 1.00 85.88 113 PRO A N 1
ATOM 902 C CA . PRO A 1 113 ? 11.578 5.103 -16.042 1.00 85.88 113 PRO A CA 1
ATOM 903 C C . PRO A 1 113 ? 10.787 5.435 -14.769 1.00 85.88 113 PRO A C 1
ATOM 905 O O . PRO A 1 113 ? 10.427 6.591 -14.550 1.00 85.88 113 PRO A O 1
ATOM 908 N N . PHE A 1 114 ? 10.575 4.431 -13.920 1.00 88.38 114 PHE A N 1
ATOM 909 C CA . PHE A 1 114 ? 9.811 4.543 -12.679 1.00 88.38 114 PHE A CA 1
ATOM 910 C C . PHE A 1 114 ? 10.702 4.310 -11.452 1.00 88.38 114 PHE A C 1
ATOM 912 O O . PHE A 1 114 ? 11.480 3.353 -11.416 1.00 88.38 114 PHE A O 1
ATOM 919 N N . ASP A 1 115 ? 10.578 5.160 -10.430 1.00 92.19 115 ASP A N 1
ATOM 920 C CA . ASP A 1 115 ? 11.297 5.010 -9.159 1.00 92.19 115 ASP A CA 1
ATOM 921 C C . ASP A 1 115 ? 10.568 4.021 -8.236 1.00 92.19 115 ASP A C 1
ATOM 923 O O . ASP A 1 115 ? 9.848 4.392 -7.309 1.00 92.19 115 ASP A O 1
ATOM 927 N N . LEU A 1 116 ? 10.750 2.730 -8.522 1.00 91.25 116 LEU A N 1
ATOM 928 C CA . LEU A 1 116 ? 10.125 1.646 -7.764 1.00 91.25 116 LEU A CA 1
ATOM 929 C C . LEU A 1 116 ? 10.619 1.579 -6.308 1.00 91.25 116 LEU A C 1
ATOM 931 O O . LEU A 1 116 ? 9.856 1.174 -5.431 1.00 91.25 116 LEU A O 1
ATOM 935 N N . GLU A 1 117 ? 11.863 1.985 -6.032 1.00 92.50 117 GLU A N 1
ATOM 936 C CA . GLU A 1 117 ? 12.428 1.986 -4.676 1.00 92.50 117 GLU A CA 1
ATOM 937 C C . GLU A 1 117 ? 11.781 3.093 -3.830 1.00 92.50 117 GLU A C 1
ATOM 939 O O . GLU A 1 117 ? 11.211 2.796 -2.777 1.00 92.50 117 GLU A O 1
ATOM 944 N N . GLY A 1 118 ? 11.744 4.332 -4.338 1.00 94.81 118 GLY A N 1
ATOM 945 C CA . GLY A 1 118 ? 11.049 5.451 -3.694 1.00 94.81 118 GLY A CA 1
ATOM 946 C C . GLY A 1 118 ? 9.541 5.218 -3.550 1.00 94.81 118 GLY A C 1
ATOM 947 O O . GLY A 1 118 ? 8.963 5.527 -2.505 1.00 94.81 118 GLY A O 1
ATOM 948 N N . PHE A 1 119 ? 8.901 4.594 -4.544 1.00 93.62 119 PHE A N 1
ATOM 949 C CA . PHE A 1 119 ? 7.493 4.190 -4.466 1.00 93.62 119 PHE A CA 1
ATOM 950 C C . PHE A 1 119 ? 7.246 3.146 -3.363 1.00 93.62 119 PHE A C 1
ATOM 952 O O . PHE A 1 119 ? 6.267 3.253 -2.617 1.00 93.62 119 PHE A O 1
ATOM 959 N N . THR A 1 120 ? 8.156 2.172 -3.212 1.00 94.25 120 THR A N 1
ATOM 960 C CA . THR A 1 120 ? 8.097 1.152 -2.147 1.00 94.25 120 THR A CA 1
ATOM 961 C C . THR A 1 120 ? 8.311 1.776 -0.759 1.00 94.25 120 THR A C 1
ATOM 963 O O . THR A 1 120 ? 7.614 1.433 0.197 1.00 94.25 120 THR A O 1
ATOM 966 N N . GLU A 1 121 ? 9.242 2.725 -0.620 1.00 95.69 121 GLU A N 1
ATOM 967 C CA . GLU A 1 121 ? 9.473 3.421 0.653 1.00 95.69 121 GLU A CA 1
ATOM 968 C C . GLU A 1 121 ? 8.268 4.293 1.049 1.00 95.69 121 GLU A C 1
ATOM 970 O O . GLU A 1 121 ? 7.770 4.185 2.175 1.00 95.69 121 GLU A O 1
ATOM 975 N N . ALA A 1 122 ? 7.726 5.077 0.111 1.00 95.56 122 ALA A N 1
ATOM 976 C CA . ALA A 1 122 ? 6.543 5.909 0.334 1.00 95.56 122 ALA A CA 1
ATOM 977 C C . ALA A 1 122 ? 5.307 5.079 0.730 1.00 95.56 122 ALA A C 1
ATOM 979 O O . ALA A 1 122 ? 4.602 5.429 1.684 1.00 95.56 122 ALA A O 1
ATOM 980 N N . GLY A 1 123 ? 5.076 3.947 0.054 1.00 94.75 123 GLY A N 1
ATOM 981 C CA . GLY A 1 123 ? 3.993 3.019 0.383 1.00 94.75 123 GLY A CA 1
ATOM 982 C C . GLY A 1 123 ? 4.118 2.456 1.801 1.00 94.75 123 GLY A C 1
ATOM 983 O O . GLY A 1 123 ? 3.141 2.433 2.551 1.00 94.75 123 GLY A O 1
ATOM 984 N N . LEU A 1 124 ? 5.334 2.088 2.218 1.00 95.81 124 LEU A N 1
ATOM 985 C CA . LEU A 1 124 ? 5.614 1.601 3.571 1.00 95.81 124 LEU A CA 1
ATOM 986 C C . LEU A 1 124 ? 5.390 2.675 4.651 1.00 95.81 124 LEU A C 1
ATOM 988 O O . LEU A 1 124 ? 4.862 2.370 5.726 1.00 95.81 124 LEU A O 1
ATOM 992 N N . GLU A 1 125 ? 5.766 3.932 4.401 1.00 96.81 125 GLU A N 1
ATOM 993 C CA . GLU A 1 125 ? 5.474 5.035 5.327 1.00 96.81 125 GLU A CA 1
ATOM 994 C C . GLU A 1 125 ? 3.970 5.278 5.495 1.00 96.81 125 GLU A C 1
ATOM 996 O O . GLU A 1 125 ? 3.496 5.536 6.607 1.00 96.81 125 GLU A O 1
ATOM 1001 N N . ILE A 1 126 ? 3.216 5.192 4.399 1.00 95.94 126 ILE A N 1
ATOM 1002 C CA . ILE A 1 126 ? 1.761 5.342 4.397 1.00 95.94 126 ILE A CA 1
ATOM 1003 C C . ILE A 1 126 ? 1.098 4.161 5.120 1.00 95.94 126 ILE A C 1
ATOM 1005 O O . ILE A 1 126 ? 0.227 4.384 5.961 1.00 95.94 126 ILE A O 1
ATOM 1009 N N . ALA A 1 127 ? 1.551 2.925 4.893 1.00 95.62 127 ALA A N 1
ATOM 1010 C CA . ALA A 1 127 ? 1.038 1.739 5.581 1.00 95.62 127 ALA A CA 1
ATOM 1011 C C . ALA A 1 127 ? 1.243 1.819 7.109 1.00 95.62 127 ALA A C 1
ATOM 1013 O O . ALA A 1 127 ? 0.345 1.489 7.888 1.00 95.62 127 ALA A O 1
ATOM 1014 N N . ARG A 1 128 ? 2.394 2.337 7.560 1.00 96.25 128 ARG A N 1
ATOM 1015 C CA . ARG A 1 128 ? 2.659 2.612 8.986 1.00 96.25 128 ARG A CA 1
ATOM 1016 C C . ARG A 1 128 ? 1.753 3.708 9.551 1.00 96.25 128 ARG A C 1
ATOM 1018 O O . ARG A 1 128 ? 1.301 3.598 10.689 1.00 96.25 128 ARG A O 1
ATOM 1025 N N . ALA A 1 129 ? 1.461 4.752 8.773 1.00 96.00 129 ALA A N 1
ATOM 1026 C CA . ALA A 1 129 ? 0.510 5.789 9.174 1.00 96.00 129 ALA A CA 1
ATOM 1027 C C . ALA A 1 129 ? -0.931 5.242 9.260 1.00 96.00 129 ALA A C 1
ATOM 1029 O O . ALA A 1 129 ? -1.629 5.532 10.231 1.00 96.00 129 ALA A O 1
ATOM 1030 N N . LEU A 1 130 ? -1.336 4.368 8.330 1.00 94.00 130 LEU A N 1
ATOM 1031 C CA . LEU A 1 130 ? -2.599 3.623 8.403 1.00 94.00 130 LEU A CA 1
ATOM 1032 C C . LEU A 1 130 ? -2.690 2.793 9.686 1.00 94.00 130 LEU A C 1
ATOM 1034 O O . LEU A 1 130 ? -3.702 2.869 10.376 1.00 94.00 130 LEU A O 1
ATOM 1038 N N . LYS A 1 131 ? -1.633 2.061 10.061 1.00 95.12 131 LYS A N 1
ATOM 1039 C CA . LYS A 1 131 ? -1.599 1.308 11.326 1.00 95.12 131 LYS A CA 1
ATOM 1040 C C . LYS A 1 131 ? -1.716 2.216 12.556 1.00 95.12 131 LYS A C 1
ATOM 1042 O O . LYS A 1 131 ? -2.355 1.835 13.534 1.00 95.12 131 LYS A O 1
ATOM 1047 N N . ALA A 1 132 ? -1.122 3.409 12.519 1.00 95.50 132 ALA A N 1
ATOM 1048 C CA . ALA A 1 132 ? -1.188 4.366 13.623 1.00 95.50 132 ALA A CA 1
ATOM 1049 C C . ALA A 1 132 ? -2.601 4.945 13.833 1.00 95.50 132 ALA A C 1
ATOM 1051 O O . ALA A 1 132 ? -3.005 5.160 14.977 1.00 95.50 132 ALA A O 1
ATOM 1052 N N . GLU A 1 133 ? -3.356 5.174 12.755 1.00 94.44 133 GLU A N 1
ATOM 1053 C CA . GLU A 1 133 ? -4.744 5.659 12.824 1.00 94.44 133 GLU A CA 1
ATOM 1054 C C . GLU A 1 133 ? -5.773 4.528 13.004 1.00 94.44 133 GLU A C 1
ATOM 1056 O O . GLU A 1 133 ? -6.813 4.728 13.635 1.00 94.44 133 GLU A O 1
ATOM 1061 N N . LEU A 1 134 ? -5.461 3.319 12.525 1.00 92.19 134 LEU A N 1
ATOM 1062 C CA . LEU A 1 134 ? -6.284 2.109 12.621 1.00 92.19 134 LEU A CA 1
ATOM 1063 C C . LEU A 1 134 ? -5.574 1.007 13.446 1.00 92.19 134 LEU A C 1
ATOM 1065 O O . LEU A 1 134 ? -5.360 -0.095 12.937 1.00 92.19 134 LEU A O 1
ATOM 1069 N N . PRO A 1 135 ? -5.233 1.237 14.733 1.00 92.12 135 PRO A N 1
ATOM 1070 C CA . PRO A 1 135 ? -4.439 0.291 15.536 1.00 92.12 135 PRO A CA 1
ATOM 1071 C C . PRO A 1 135 ? -5.138 -1.058 15.762 1.00 92.12 135 PRO A C 1
ATOM 1073 O O . PRO A 1 135 ? -4.487 -2.079 15.977 1.00 92.12 135 PRO A O 1
ATOM 1076 N N . ASP A 1 136 ? -6.469 -1.051 15.688 1.00 90.62 136 ASP A N 1
ATOM 1077 C CA . ASP A 1 136 ? -7.358 -2.210 15.779 1.00 90.62 136 ASP A CA 1
ATOM 1078 C C . ASP A 1 136 ? -7.332 -3.115 14.531 1.00 90.62 136 ASP A C 1
ATOM 1080 O O . ASP A 1 136 ? -7.885 -4.216 14.579 1.00 90.62 136 ASP A O 1
ATOM 1084 N N . TYR A 1 137 ? -6.756 -2.645 13.420 1.00 92.19 137 TYR A N 1
ATOM 1085 C CA . TYR A 1 137 ? -6.689 -3.350 12.141 1.00 92.19 137 TYR A CA 1
ATOM 1086 C C . TYR A 1 137 ? -5.303 -3.966 11.934 1.00 92.19 137 TYR A C 1
ATOM 1088 O O . TYR A 1 137 ? -4.273 -3.383 12.286 1.00 92.19 137 TYR A O 1
ATOM 1096 N N . THR A 1 138 ? -5.260 -5.145 11.319 1.00 94.19 138 THR A N 1
ATOM 1097 C CA . THR A 1 138 ? -4.022 -5.669 10.740 1.00 94.19 138 THR A CA 1
ATOM 1098 C C . THR A 1 138 ? -3.859 -5.066 9.353 1.00 94.19 138 THR A C 1
ATOM 1100 O O . THR A 1 138 ? -4.686 -5.287 8.466 1.00 94.19 138 THR A O 1
ATOM 1103 N N . ILE A 1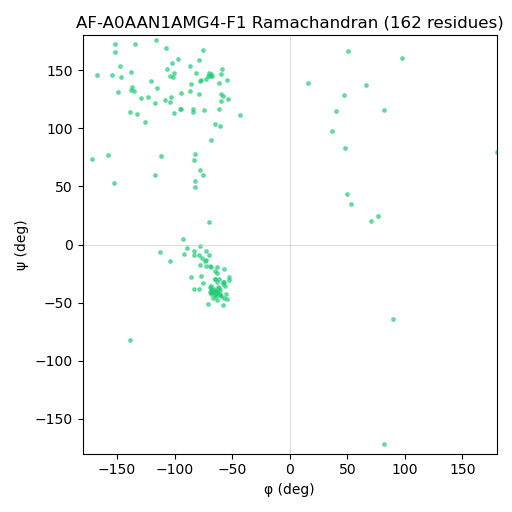 139 ? -2.787 -4.293 9.190 1.00 94.69 139 ILE A N 1
ATOM 1104 C CA . ILE A 1 139 ? -2.382 -3.701 7.920 1.00 94.69 139 ILE A CA 1
ATOM 1105 C C . ILE A 1 139 ? -1.250 -4.569 7.372 1.00 94.69 139 ILE A C 1
ATOM 1107 O O . ILE A 1 139 ? -0.180 -4.633 7.975 1.00 94.69 139 ILE A O 1
ATOM 1111 N N . LEU A 1 140 ? -1.482 -5.259 6.257 1.00 94.44 140 LEU A N 1
ATOM 1112 C CA . LEU A 1 140 ? -0.425 -5.935 5.509 1.00 94.44 140 LEU A CA 1
ATOM 1113 C C . LEU A 1 140 ? 0.061 -5.016 4.395 1.00 94.44 140 LEU A C 1
ATOM 1115 O O . LEU A 1 140 ? -0.695 -4.729 3.470 1.00 94.44 140 LEU A O 1
ATOM 1119 N N . TYR A 1 141 ? 1.321 -4.604 4.445 1.00 95.19 141 TYR A N 1
ATOM 1120 C CA . TYR A 1 141 ? 1.960 -3.924 3.326 1.00 95.19 141 TYR A CA 1
ATOM 1121 C C . TYR A 1 141 ? 2.541 -4.945 2.342 1.00 95.19 141 TYR A C 1
ATOM 1123 O O . TYR A 1 141 ? 3.136 -5.944 2.756 1.00 95.19 141 TYR A O 1
ATOM 1131 N N . CYS A 1 142 ? 2.365 -4.699 1.046 1.00 94.00 142 CYS A N 1
ATOM 1132 C CA . CYS A 1 142 ? 3.034 -5.418 -0.027 1.00 94.00 142 CYS A CA 1
ATOM 1133 C C . CYS A 1 142 ? 4.285 -4.640 -0.456 1.00 94.00 142 CYS A C 1
ATOM 1135 O O . CYS A 1 142 ? 4.183 -3.529 -0.960 1.00 94.00 142 CYS A O 1
ATOM 1137 N N . ASP A 1 143 ? 5.460 -5.237 -0.275 1.00 93.38 143 ASP A N 1
ATOM 1138 C CA . ASP A 1 143 ? 6.732 -4.734 -0.794 1.00 93.38 143 ASP A CA 1
ATOM 1139 C C . ASP A 1 143 ? 6.681 -4.770 -2.326 1.00 93.38 143 ASP A C 1
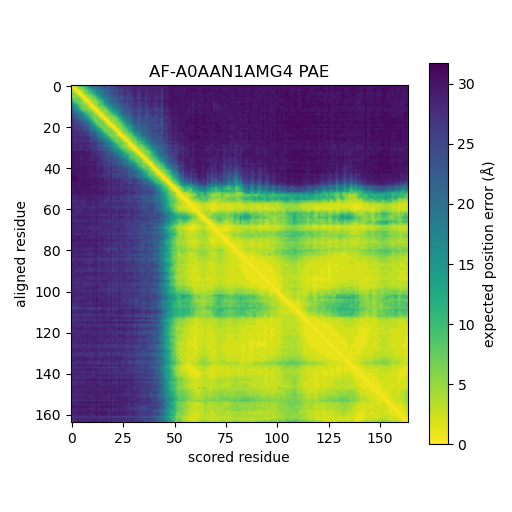ATOM 1141 O O . ASP A 1 143 ? 6.752 -5.842 -2.936 1.00 93.38 143 ASP A O 1
ATOM 1145 N N . GLU A 1 144 ? 6.488 -3.604 -2.941 1.00 91.44 144 GLU A N 1
ATOM 1146 C CA . GLU A 1 144 ? 6.286 -3.477 -4.386 1.00 91.44 144 GLU A CA 1
ATOM 1147 C C . GLU A 1 144 ? 7.523 -3.914 -5.168 1.00 91.44 144 GLU A C 1
ATOM 1149 O O . GLU A 1 144 ? 7.413 -4.679 -6.126 1.00 91.44 144 GLU A O 1
ATOM 1154 N N . SER A 1 145 ? 8.716 -3.538 -4.702 1.00 91.38 145 SER A N 1
ATOM 1155 C CA . SER A 1 145 ? 9.985 -3.992 -5.277 1.00 91.38 145 SER A CA 1
ATOM 1156 C C . SER A 1 145 ? 10.069 -5.525 -5.347 1.00 91.38 145 SER A C 1
ATOM 1158 O O . SER A 1 145 ? 10.370 -6.089 -6.405 1.00 91.38 145 SER A O 1
ATOM 1160 N N . ARG A 1 146 ? 9.724 -6.233 -4.262 1.00 91.75 146 ARG A N 1
ATOM 1161 C CA . ARG A 1 146 ? 9.633 -7.708 -4.265 1.00 91.75 146 ARG A CA 1
ATOM 1162 C C . ARG A 1 146 ? 8.491 -8.227 -5.119 1.00 91.75 146 ARG A C 1
ATOM 1164 O O . ARG A 1 146 ? 8.657 -9.242 -5.794 1.00 91.75 146 ARG A O 1
ATOM 1171 N N . TRP A 1 147 ? 7.332 -7.579 -5.066 1.00 90.88 147 TRP A N 1
ATOM 1172 C CA . TRP A 1 147 ? 6.138 -8.030 -5.765 1.00 90.88 147 TRP A CA 1
ATOM 1173 C C . TRP A 1 147 ? 6.324 -7.991 -7.278 1.00 90.88 147 TRP A C 1
ATOM 1175 O O . TRP A 1 147 ? 5.981 -8.965 -7.954 1.00 90.88 147 TRP A O 1
ATOM 1185 N N . GLN A 1 148 ? 6.917 -6.927 -7.817 1.00 87.56 148 GLN A N 1
ATOM 1186 C CA . GLN A 1 148 ? 7.220 -6.830 -9.244 1.00 87.56 148 GLN A CA 1
ATOM 1187 C C . GLN A 1 148 ? 8.318 -7.836 -9.641 1.00 87.56 148 GLN A C 1
ATOM 1189 O O . GLN A 1 148 ? 8.155 -8.572 -10.616 1.00 87.56 148 GLN A O 1
ATOM 1194 N N . ALA A 1 149 ? 9.357 -8.003 -8.813 1.00 88.31 149 ALA A N 1
ATOM 1195 C CA . ALA A 1 149 ? 10.412 -9.002 -9.023 1.00 88.31 149 ALA A CA 1
ATOM 1196 C C . ALA A 1 149 ? 9.988 -10.469 -8.753 1.00 88.31 149 ALA A C 1
ATOM 1198 O O . ALA A 1 149 ? 10.762 -11.398 -9.008 1.00 88.31 149 ALA A O 1
ATOM 1199 N N . ARG A 1 150 ? 8.767 -10.732 -8.252 1.00 90.50 150 ARG A N 1
ATOM 1200 C CA . ARG A 1 150 ? 8.378 -12.046 -7.691 1.00 90.50 150 ARG A CA 1
ATOM 1201 C C . ARG A 1 150 ? 8.555 -13.223 -8.648 1.00 90.50 150 ARG A C 1
ATOM 1203 O O . ARG A 1 150 ? 8.927 -14.310 -8.218 1.00 90.50 150 ARG A O 1
ATOM 1210 N N . LYS A 1 151 ? 8.305 -13.014 -9.946 1.00 86.62 151 LYS A N 1
ATOM 1211 C CA . LYS A 1 151 ? 8.432 -14.061 -10.977 1.00 86.62 151 LYS A CA 1
ATOM 1212 C C . LYS A 1 151 ? 9.889 -14.462 -11.211 1.00 86.62 151 LYS A C 1
ATOM 1214 O O . LYS A 1 151 ? 10.158 -15.633 -11.449 1.00 86.62 151 LYS A O 1
ATOM 1219 N N . GLU A 1 152 ? 10.802 -13.499 -11.139 1.00 88.62 152 GLU A N 1
ATOM 1220 C CA . GLU A 1 152 ? 12.238 -13.691 -11.369 1.00 88.62 152 GLU A CA 1
ATOM 1221 C C . GLU A 1 152 ? 12.916 -14.301 -10.140 1.00 88.62 152 GLU A C 1
ATOM 1223 O O . GLU A 1 152 ? 13.757 -15.189 -10.259 1.00 88.62 152 GLU A O 1
ATOM 1228 N N . LEU A 1 153 ? 12.488 -13.868 -8.950 1.00 89.06 153 LEU A N 1
ATOM 1229 C CA . LEU A 1 153 ? 12.984 -14.349 -7.660 1.00 89.06 153 LEU A CA 1
ATOM 1230 C C . LEU A 1 153 ? 12.309 -15.649 -7.179 1.00 89.06 153 LEU A C 1
ATOM 1232 O O . LEU A 1 153 ? 12.746 -16.233 -6.190 1.00 89.06 153 LEU A O 1
ATOM 1236 N N . GLY A 1 154 ? 11.248 -16.108 -7.853 1.00 92.00 154 GLY A N 1
ATOM 1237 C CA . GLY A 1 154 ? 10.474 -17.292 -7.461 1.00 92.00 154 GLY A CA 1
ATOM 1238 C C . GLY A 1 154 ? 9.632 -17.112 -6.190 1.00 92.00 154 GLY A C 1
ATOM 1239 O O . GLY A 1 154 ? 9.270 -18.106 -5.563 1.00 92.00 154 GLY A O 1
ATOM 1240 N N . LEU A 1 155 ? 9.330 -15.867 -5.806 1.00 90.50 155 LEU A N 1
ATOM 1241 C CA . LEU A 1 155 ? 8.611 -15.527 -4.576 1.00 90.50 155 LEU A CA 1
ATOM 1242 C C . LEU A 1 155 ? 7.105 -15.777 -4.699 1.00 90.50 155 LEU A C 1
ATOM 1244 O O . LEU A 1 155 ? 6.463 -15.469 -5.709 1.00 90.50 155 LEU A O 1
ATOM 1248 N N . THR A 1 156 ? 6.514 -16.260 -3.613 1.00 91.44 156 THR A N 1
ATOM 1249 C CA . THR A 1 156 ? 5.063 -16.317 -3.443 1.00 91.44 156 THR A CA 1
ATOM 1250 C C . THR A 1 156 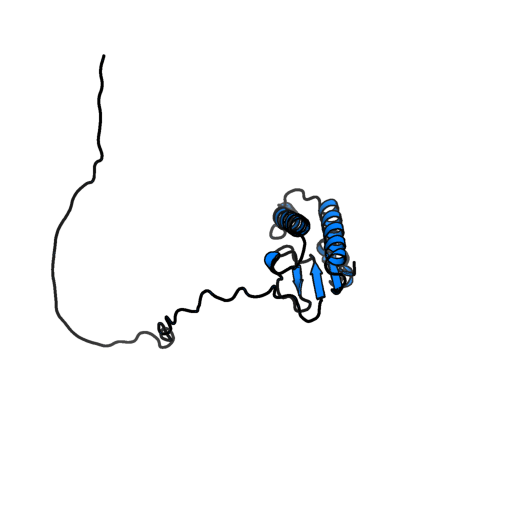? 4.486 -14.944 -3.055 1.00 91.44 156 THR A C 1
ATOM 1252 O O . THR A 1 156 ? 5.184 -14.108 -2.474 1.00 91.44 156 THR A O 1
ATOM 1255 N N . PRO A 1 157 ? 3.178 -14.706 -3.282 1.00 86.81 157 PRO A N 1
ATOM 1256 C CA . PRO A 1 157 ? 2.482 -13.511 -2.796 1.00 86.81 157 PRO A CA 1
ATOM 1257 C C . PRO A 1 157 ? 2.633 -13.242 -1.292 1.00 86.81 157 PRO A C 1
ATOM 1259 O O . PRO A 1 157 ? 2.564 -12.091 -0.872 1.00 86.81 157 PRO A O 1
ATOM 1262 N N . ALA A 1 158 ? 2.833 -14.287 -0.481 1.00 89.12 158 ALA A N 1
ATOM 1263 C CA . ALA A 1 158 ? 3.017 -14.165 0.963 1.00 89.12 158 ALA A CA 1
ATOM 1264 C C . ALA A 1 158 ? 4.417 -13.647 1.340 1.00 89.12 158 ALA A C 1
ATOM 1266 O O . ALA A 1 158 ? 4.544 -12.899 2.297 1.00 89.12 158 ALA A O 1
ATOM 1267 N N . GLU A 1 159 ? 5.462 -13.981 0.576 1.00 90.94 159 GLU A N 1
ATOM 1268 C CA . GLU A 1 159 ? 6.846 -13.531 0.835 1.00 90.94 159 GLU A CA 1
ATOM 1269 C C . GLU A 1 159 ? 7.106 -12.070 0.427 1.00 90.94 159 GLU A C 1
ATOM 1271 O O . GLU A 1 159 ? 8.133 -11.483 0.785 1.00 90.94 159 GLU A O 1
ATOM 1276 N N . CYS A 1 160 ? 6.160 -11.487 -0.312 1.00 91.19 160 CYS A N 1
ATOM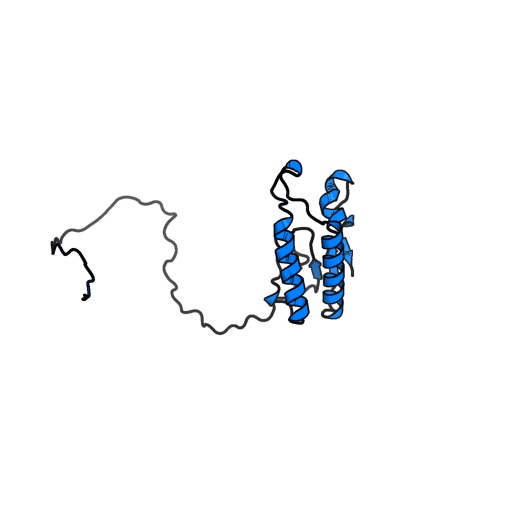 1277 C CA . CYS A 1 160 ? 6.131 -10.072 -0.670 1.00 91.19 160 CYS A CA 1
ATOM 1278 C C . CYS A 1 160 ? 5.337 -9.224 0.339 1.00 91.19 160 CYS A C 1
ATOM 1280 O O . CYS A 1 160 ? 5.325 -8.008 0.209 1.00 91.19 160 CYS A O 1
ATOM 1282 N N . ARG A 1 161 ? 4.640 -9.830 1.313 1.00 93.56 161 ARG A N 1
ATOM 1283 C CA . ARG A 1 161 ? 3.720 -9.129 2.225 1.00 93.56 161 ARG A CA 1
ATOM 1284 C C . ARG A 1 161 ? 4.134 -9.292 3.682 1.00 93.56 161 ARG A C 1
ATOM 1286 O O . ARG A 1 161 ? 4.522 -10.381 4.099 1.00 93.56 161 ARG A O 1
ATOM 1293 N N . TYR A 1 162 ? 4.002 -8.233 4.473 1.00 93.50 162 TYR A N 1
ATOM 1294 C CA . TYR A 1 162 ? 4.257 -8.265 5.915 1.00 93.50 162 TYR A CA 1
ATOM 1295 C C . TYR A 1 162 ? 3.346 -7.299 6.680 1.00 93.50 162 TYR A C 1
ATOM 1297 O O . TYR A 1 162 ? 2.877 -6.309 6.125 1.00 93.50 162 TYR A O 1
ATOM 1305 N N . GLU A 1 163 ? 3.078 -7.596 7.955 1.00 95.00 163 GLU A N 1
ATOM 1306 C CA . GLU A 1 163 ? 2.363 -6.668 8.842 1.00 95.00 163 GLU A CA 1
ATOM 1307 C C . GLU A 1 163 ? 3.268 -5.490 9.234 1.00 95.00 163 GLU A C 1
ATOM 1309 O O . GLU A 1 163 ? 4.475 -5.670 9.434 1.00 95.00 163 GLU A O 1
ATOM 1314 N N . VAL A 1 164 ? 2.672 -4.297 9.328 1.00 92.06 164 VAL A N 1
ATOM 1315 C CA . VAL A 1 164 ? 3.316 -3.030 9.724 1.00 92.06 164 VAL A CA 1
ATOM 1316 C C . VAL A 1 164 ? 2.768 -2.469 11.034 1.00 92.06 164 VAL A C 1
ATOM 1318 O O . VAL A 1 164 ? 1.628 -2.827 11.412 1.00 92.06 164 VAL A O 1
#

Organism: NCBI:txid364410

Solvent-accessible surface area (backbone atoms only — not comparable to full-atom values): 10734 Å² total; per-residue (Å²): 137,82,90,80,87,88,78,91,86,81,89,81,89,86,81,89,83,92,84,79,90,88,86,89,85,88,83,88,80,72,96,84,80,82,82,74,101,73,76,90,68,81,73,75,96,76,72,85,74,68,60,77,59,53,92,84,35,34,38,36,34,48,70,52,66,94,54,50,36,25,30,85,85,71,45,78,52,60,74,88,32,49,96,62,54,70,69,57,50,52,53,49,50,58,48,46,65,51,42,65,62,54,41,82,90,49,60,82,93,73,41,66,96,61,65,50,65,62,51,34,52,54,51,52,56,50,41,42,51,49,25,70,71,37,70,88,36,53,34,31,38,34,42,39,58,48,47,74,42,16,81,83,73,68,50,54,81,67,80,25,42,45,79,90

Secondary structure (DSSP, 8-state):
------------------------------TTS-S-S-------S---------TT-EEEESSSTTSSEEETTS-B--GGGS---HHHHHHHHHHHHHHGGG-TTS-TTTSPP--HHHHHHHHHHHHHHHHHH-TTSEEEEE-HHHHHHHHHHT--TTTTEEE-

Sequence (164 aa):
MPARTGKRFWPPGLTHALCRISLTPRNAMPRWFLINTASHEARPQDMKDAPVLPPDKYIVMGGDLTHCLWSSKGEMILLADLPISQDLTTRLQAWEDWADDFEDFLPPEERAPFDLEGFTEAGLEIARALKAELPDYTILYCDESRWQARKELGLTPAECRYEV

Radius of gyration: 28.15 Å; Cα contacts (8 Å, |Δi|>4): 154; chains: 1; bounding box: 66×74×59 Å

pLDDT: mean 73.65, std 23.45, range [29.48, 96.81]